Protein AF-A0A2X2T0Y2-F1 (afdb_monomer_lite)

Radius of gyration: 31.76 Å; chains: 1; bounding box: 61×24×83 Å

Structure (mmCIF, N/CA/C/O backbone):
data_AF-A0A2X2T0Y2-F1
#
_entry.id   AF-A0A2X2T0Y2-F1
#
loop_
_atom_site.group_PDB
_atom_site.id
_atom_site.type_symbol
_atom_site.label_atom_id
_atom_site.label_alt_id
_atom_site.label_comp_id
_atom_site.label_asym_id
_atom_site.label_entity_id
_atom_site.label_seq_id
_atom_site.pdbx_PDB_ins_code
_atom_site.Cartn_x
_atom_site.Cartn_y
_atom_site.Cartn_z
_atom_site.occupancy
_atom_site.B_iso_or_equiv
_atom_site.auth_seq_id
_atom_site.auth_comp_id
_atom_site.auth_asym_id
_atom_site.auth_atom_id
_atom_site.pdbx_PDB_model_num
ATOM 1 N N . MET A 1 1 ? -33.192 10.608 11.323 1.00 84.88 1 MET A N 1
ATOM 2 C CA . MET A 1 1 ? -31.880 11.077 10.824 1.00 84.88 1 MET A CA 1
ATOM 3 C C . MET A 1 1 ? -30.824 10.676 11.846 1.00 84.88 1 MET A C 1
ATOM 5 O O . MET A 1 1 ? -31.083 10.895 13.024 1.00 84.88 1 MET A O 1
ATOM 9 N N . PRO A 1 2 ? -29.719 10.022 11.454 1.00 86.75 2 PRO A N 1
ATOM 10 C CA . PRO A 1 2 ? -28.660 9.632 12.385 1.00 86.75 2 PRO A CA 1
ATOM 11 C C . PRO A 1 2 ? -27.777 10.832 12.759 1.00 86.75 2 PRO A C 1
ATOM 13 O O . PRO A 1 2 ? -27.471 11.659 11.903 1.00 86.75 2 PRO A O 1
ATOM 16 N N . TYR A 1 3 ? -27.350 10.901 14.021 1.00 85.88 3 TYR A N 1
ATOM 17 C CA . TYR A 1 3 ? -26.416 11.911 14.529 1.00 85.88 3 TYR A CA 1
ATOM 18 C C . TYR A 1 3 ? -25.106 11.250 14.968 1.00 85.88 3 TYR A C 1
ATOM 20 O O . TYR A 1 3 ? -25.121 10.138 15.497 1.00 85.88 3 TYR A O 1
ATOM 28 N N . THR A 1 4 ? -23.986 11.951 14.780 1.00 85.56 4 THR A N 1
ATOM 29 C CA . THR A 1 4 ? -22.645 11.488 15.170 1.00 85.56 4 THR A CA 1
ATOM 30 C C . THR A 1 4 ? -22.076 12.412 16.240 1.00 85.56 4 THR A C 1
ATOM 32 O O . THR A 1 4 ? -22.065 13.627 16.060 1.00 85.56 4 THR A O 1
ATOM 35 N N . ILE A 1 5 ? -21.584 11.836 17.338 1.00 84.31 5 ILE A N 1
ATOM 36 C CA . ILE A 1 5 ? -20.929 12.556 18.437 1.00 84.31 5 ILE A CA 1
ATOM 37 C C . ILE A 1 5 ? -19.503 12.021 18.558 1.00 84.31 5 ILE A C 1
ATOM 39 O O . ILE A 1 5 ? -19.303 10.809 18.649 1.00 84.31 5 ILE A O 1
ATOM 43 N N . THR A 1 6 ? -18.518 12.917 18.566 1.00 85.25 6 THR A N 1
ATOM 44 C CA . THR A 1 6 ? -17.108 12.565 18.773 1.00 85.25 6 THR A CA 1
ATOM 45 C C . THR A 1 6 ? -16.764 12.721 20.248 1.00 85.25 6 THR A C 1
ATOM 47 O O . THR A 1 6 ? -16.944 13.796 20.814 1.00 85.25 6 THR A O 1
ATOM 50 N N . ILE A 1 7 ? -16.275 11.648 20.864 1.00 84.81 7 ILE A N 1
ATOM 51 C CA . ILE A 1 7 ? -15.852 11.612 22.267 1.00 84.81 7 ILE A CA 1
ATOM 52 C C . ILE A 1 7 ? -14.332 11.435 22.274 1.00 84.81 7 ILE A C 1
ATOM 54 O O . ILE A 1 7 ? -13.841 10.462 21.701 1.00 84.81 7 ILE A O 1
ATOM 58 N N . THR A 1 8 ? -13.600 12.363 22.890 1.00 80.75 8 THR A N 1
ATOM 59 C CA . THR A 1 8 ? -12.150 12.240 23.103 1.00 80.75 8 THR A CA 1
ATOM 60 C C . THR A 1 8 ? -11.867 11.326 24.295 1.00 80.75 8 THR A C 1
ATOM 62 O O . THR A 1 8 ? -12.671 11.247 25.224 1.00 80.75 8 THR A O 1
ATOM 65 N N . ASP A 1 9 ? -10.756 10.594 24.279 1.00 74.00 9 ASP A N 1
ATOM 66 C CA . ASP A 1 9 ? -10.374 9.649 25.337 1.00 74.00 9 ASP A CA 1
ATOM 67 C C . ASP A 1 9 ? -9.535 10.282 26.462 1.00 74.00 9 ASP A C 1
ATOM 69 O O . ASP A 1 9 ? -9.205 9.609 27.437 1.00 74.00 9 ASP A O 1
ATOM 73 N N . ASP A 1 10 ? -9.284 11.590 26.387 1.00 78.06 10 ASP A N 1
ATOM 74 C CA . ASP A 1 10 ? -8.422 12.350 27.303 1.00 78.06 10 ASP A CA 1
ATOM 75 C C . ASP A 1 10 ? -8.972 12.505 28.736 1.00 78.06 10 ASP A C 1
ATOM 77 O O . ASP A 1 10 ? -8.307 13.072 29.603 1.00 78.06 10 ASP A O 1
ATOM 81 N N . SER A 1 11 ? -10.200 12.046 29.010 1.00 85.62 11 SER A N 1
ATOM 82 C CA . SER A 1 11 ? -10.874 12.269 30.294 1.00 85.62 11 SER A CA 1
ATOM 83 C C . SER A 1 11 ? -11.559 11.012 30.847 1.00 85.62 11 SER A C 1
ATOM 85 O O . SER A 1 11 ? -12.281 10.322 30.121 1.00 85.62 11 SER A O 1
ATOM 87 N N . PRO A 1 12 ? -11.479 10.754 32.170 1.00 85.44 12 PRO 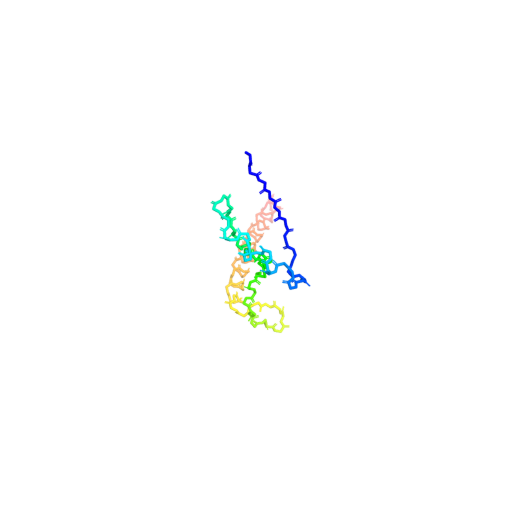A N 1
ATOM 88 C CA . PRO A 1 12 ? -12.281 9.726 32.843 1.00 85.44 12 PRO A CA 1
ATOM 89 C C . PRO A 1 12 ? -13.796 9.878 32.618 1.00 85.44 12 PRO A C 1
ATOM 91 O O . PRO A 1 12 ? -14.537 8.894 32.642 1.00 85.44 12 PRO A O 1
ATOM 94 N N . GLN A 1 13 ? -14.257 11.108 32.371 1.00 88.62 13 GLN A N 1
ATOM 95 C CA . GLN A 1 13 ? -15.660 11.432 32.094 1.00 88.62 13 GLN A CA 1
ATOM 96 C C . GLN A 1 13 ? -16.124 10.873 30.740 1.00 88.62 13 GLN A C 1
ATOM 98 O O . GLN A 1 13 ? -17.286 10.504 30.580 1.00 88.62 13 GLN A O 1
ATOM 103 N N . ALA A 1 14 ? -15.217 10.746 29.768 1.00 87.88 14 ALA A N 1
ATOM 104 C CA . ALA A 1 14 ? -15.526 10.141 28.477 1.00 87.88 14 ALA A CA 1
ATOM 105 C C . ALA A 1 14 ? -15.883 8.657 28.630 1.00 87.88 14 ALA A C 1
ATOM 107 O O . ALA A 1 14 ? -16.854 8.169 28.051 1.00 87.88 14 ALA A O 1
ATOM 108 N N . LEU A 1 15 ? -15.141 7.936 29.476 1.00 85.75 15 LEU A N 1
ATOM 109 C CA . LEU A 1 15 ? -15.391 6.522 29.749 1.00 85.75 15 LEU A CA 1
ATOM 110 C C . LEU A 1 15 ? -16.722 6.295 30.478 1.00 85.75 15 LEU A C 1
ATOM 112 O O . LEU A 1 15 ? -17.425 5.330 30.167 1.00 85.75 15 LEU A O 1
ATOM 116 N N . SER A 1 16 ? -17.086 7.156 31.434 1.00 89.50 16 SER A N 1
ATOM 117 C CA . SER A 1 16 ? -18.382 7.062 32.120 1.00 89.50 16 SER A CA 1
ATOM 118 C C . SER A 1 16 ? -19.543 7.381 31.178 1.00 89.50 16 SER A C 1
ATOM 120 O O . SER A 1 16 ? -20.536 6.650 31.176 1.00 89.50 16 SER A O 1
ATOM 122 N N . PHE A 1 17 ? -19.391 8.381 30.306 1.00 90.75 17 PHE A N 1
ATOM 123 C CA . PHE A 1 17 ? -20.385 8.704 29.285 1.00 90.75 17 PHE A CA 1
ATOM 124 C C . PHE A 1 17 ? -20.581 7.560 28.282 1.00 90.75 17 PHE A C 1
ATOM 126 O O . PHE A 1 17 ? -21.714 7.214 27.975 1.00 90.75 17 PHE A O 1
ATOM 133 N N . ILE A 1 18 ? -19.509 6.898 27.830 1.00 88.94 18 ILE A N 1
ATOM 134 C CA . ILE A 1 18 ? -19.603 5.716 26.954 1.00 88.94 18 ILE A CA 1
ATOM 135 C C . ILE A 1 18 ? -20.392 4.584 27.627 1.00 88.94 18 ILE A C 1
ATOM 137 O O . ILE A 1 18 ? -21.190 3.915 26.967 1.00 88.94 18 ILE A O 1
ATOM 141 N N . LYS A 1 19 ? -20.181 4.351 28.931 1.00 90.25 19 LYS A N 1
ATOM 142 C CA . LYS A 1 19 ? -20.929 3.336 29.693 1.00 90.25 19 LYS A CA 1
ATOM 143 C C . LYS A 1 19 ? -22.414 3.680 29.765 1.00 90.25 19 LYS A C 1
ATOM 145 O O . LYS A 1 19 ? -23.231 2.816 29.473 1.00 90.25 19 LYS A O 1
ATOM 150 N N . PHE A 1 20 ? -22.745 4.927 30.088 1.00 91.88 20 PHE A N 1
ATOM 151 C CA . PHE A 1 20 ? -24.123 5.417 30.102 1.00 91.88 20 PHE A CA 1
ATOM 152 C C . PHE A 1 20 ? -24.771 5.350 28.713 1.00 91.88 20 PHE A C 1
ATOM 154 O O . PHE A 1 20 ? -25.878 4.854 28.552 1.00 91.88 20 PHE A O 1
ATOM 161 N N . ALA A 1 21 ? -24.056 5.758 27.668 1.00 91.31 21 ALA A N 1
ATOM 162 C CA . ALA A 1 21 ? -24.568 5.701 26.309 1.00 91.31 21 ALA A CA 1
ATOM 163 C C . ALA A 1 21 ? -24.897 4.267 25.872 1.00 91.31 21 ALA A C 1
ATOM 165 O O . ALA A 1 21 ? -25.785 4.104 25.052 1.00 91.31 21 ALA A O 1
ATOM 166 N N . ARG A 1 22 ? -24.242 3.226 26.411 1.00 89.19 22 ARG A N 1
ATOM 167 C CA . ARG A 1 22 ? -24.577 1.816 26.126 1.00 89.19 22 ARG A CA 1
ATOM 168 C C . ARG A 1 22 ? -25.829 1.308 26.837 1.00 89.19 22 ARG A C 1
ATOM 170 O O . ARG A 1 22 ? -26.337 0.269 26.434 1.00 89.19 22 ARG A O 1
ATOM 177 N N . THR A 1 23 ? -26.2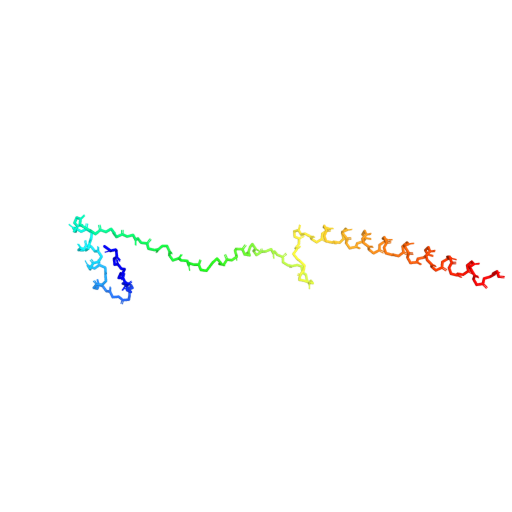85 1.967 27.902 1.00 94.56 23 THR A N 1
ATOM 178 C CA . THR A 1 23 ? -27.501 1.546 28.618 1.00 94.56 23 THR A CA 1
ATOM 179 C C . THR A 1 23 ? -28.777 2.047 27.951 1.00 94.56 23 THR A C 1
ATOM 181 O O . THR A 1 23 ? -29.858 1.591 28.302 1.00 94.56 23 THR A O 1
ATOM 184 N N . LEU A 1 24 ? -28.661 2.995 27.021 1.00 92.75 24 LEU A N 1
ATOM 185 C CA . LEU A 1 24 ? -29.777 3.517 26.240 1.00 92.75 24 LEU A CA 1
ATOM 186 C C . LEU A 1 24 ? -30.086 2.545 25.088 1.00 92.75 24 LEU A C 1
ATOM 188 O O . LEU A 1 24 ? -29.181 2.031 24.439 1.00 92.75 24 LEU A O 1
ATOM 192 N N . ASP A 1 25 ? -31.362 2.283 24.836 1.00 91.94 25 ASP A N 1
ATOM 193 C CA . ASP A 1 25 ? -31.851 1.333 23.824 1.00 91.94 25 ASP A CA 1
ATOM 194 C C . ASP A 1 25 ? -31.883 1.918 22.402 1.00 91.94 25 ASP A C 1
ATOM 196 O O . ASP A 1 25 ? -31.840 1.190 21.412 1.00 91.94 25 ASP A O 1
ATOM 200 N N . PHE A 1 26 ? -31.910 3.245 22.292 1.00 88.75 26 PHE A N 1
ATOM 201 C CA . PHE A 1 26 ? -31.901 3.975 21.023 1.00 88.75 26 PHE A CA 1
ATOM 202 C C . PHE A 1 26 ? -30.494 4.322 20.509 1.00 88.75 26 PHE A C 1
ATOM 204 O O . PHE A 1 26 ? -30.356 4.974 19.470 1.00 88.75 26 PHE A O 1
ATOM 211 N N . THR A 1 27 ? -29.434 3.931 21.217 1.00 87.88 27 THR A N 1
ATOM 212 C CA . THR A 1 27 ? -28.047 4.266 20.868 1.00 87.88 27 THR A CA 1
ATOM 213 C C . THR A 1 27 ? -27.278 3.042 20.376 1.00 87.88 27 THR A C 1
ATOM 215 O O . THR A 1 27 ? -27.479 1.905 20.799 1.00 87.88 27 THR A O 1
ATOM 218 N N . LYS A 1 28 ? -26.324 3.274 19.471 1.00 86.19 28 LYS A N 1
ATOM 219 C CA . LYS A 1 28 ? -25.401 2.246 18.984 1.00 86.19 28 LYS A CA 1
ATOM 220 C C . LYS A 1 28 ? -23.970 2.726 19.174 1.00 86.19 28 LYS A C 1
ATOM 222 O O . LYS A 1 28 ? -23.470 3.530 18.394 1.00 86.19 28 LYS A O 1
ATOM 227 N N . VAL A 1 29 ? -23.311 2.232 20.221 1.00 84.12 29 VAL A N 1
ATOM 228 C CA . VAL A 1 29 ? -21.934 2.619 20.556 1.00 84.12 29 VAL A CA 1
ATOM 229 C C . VAL A 1 29 ? -20.947 1.672 19.876 1.00 84.12 29 VAL A C 1
ATOM 231 O O . VAL A 1 29 ? -20.731 0.549 20.328 1.00 84.12 29 VAL A O 1
ATOM 234 N N . THR A 1 30 ? -20.316 2.131 18.800 1.00 82.81 30 THR A N 1
ATOM 235 C CA . THR A 1 30 ? -19.231 1.412 18.119 1.00 82.81 30 THR A CA 1
ATOM 236 C C . THR A 1 30 ? -17.891 2.060 18.436 1.00 82.81 30 THR A C 1
ATOM 238 O O . THR A 1 30 ? -17.738 3.270 18.288 1.00 82.81 30 THR A O 1
ATOM 241 N N . LYS A 1 31 ? -16.895 1.266 18.849 1.00 78.75 31 LYS A N 1
ATOM 242 C CA . LYS A 1 31 ? -15.521 1.763 18.974 1.00 78.75 31 LYS A CA 1
ATOM 243 C C . LYS A 1 31 ? -14.953 1.920 17.566 1.00 78.75 31 LYS A C 1
ATOM 245 O O . LYS A 1 31 ? -14.802 0.922 16.860 1.00 78.75 31 LYS A O 1
ATOM 250 N N . ASN A 1 32 ? -14.641 3.148 17.165 1.00 71.75 32 ASN A N 1
ATOM 251 C CA . ASN A 1 32 ? -13.865 3.356 15.951 1.00 71.75 32 ASN A CA 1
ATOM 252 C C . ASN A 1 32 ? -12.506 2.699 16.173 1.00 71.75 32 ASN A C 1
ATOM 254 O O . ASN A 1 32 ? -11.821 2.970 17.158 1.00 71.75 32 ASN A O 1
ATOM 258 N N . LYS A 1 33 ? -12.157 1.755 15.299 1.00 62.94 33 LYS A N 1
ATOM 259 C CA . LYS A 1 33 ? -10.800 1.230 15.255 1.00 62.94 33 LYS A CA 1
ATOM 260 C C . LYS A 1 33 ? -9.955 2.434 14.893 1.00 62.94 33 LYS A C 1
ATOM 262 O O . LYS A 1 33 ? -10.196 3.007 13.830 1.00 62.94 33 LYS A O 1
ATOM 267 N N . ASP A 1 34 ? -9.028 2.824 15.764 1.00 55.88 34 ASP A N 1
ATOM 268 C CA . ASP A 1 34 ? -7.990 3.758 15.374 1.00 55.88 34 ASP A CA 1
ATOM 269 C C . ASP A 1 34 ? -7.474 3.223 14.051 1.00 55.88 34 ASP A C 1
ATOM 271 O O . ASP A 1 34 ? -6.908 2.123 13.975 1.00 55.88 34 ASP A O 1
ATOM 275 N N . THR A 1 35 ? -7.714 3.964 12.976 1.00 46.91 35 THR A N 1
ATOM 276 C CA . THR A 1 35 ? -6.807 3.908 11.857 1.00 46.91 35 THR A CA 1
ATOM 277 C C . THR A 1 35 ? -5.509 4.427 12.447 1.00 46.91 35 THR A C 1
ATOM 279 O O . THR A 1 35 ? -5.141 5.583 12.258 1.00 46.91 35 THR A O 1
ATOM 282 N N . LYS A 1 36 ? -4.782 3.538 13.150 1.00 50.41 36 LYS A N 1
ATOM 283 C CA . LYS A 1 36 ? -3.357 3.406 12.944 1.00 50.41 36 LYS A CA 1
ATOM 284 C C . LYS A 1 36 ? -3.263 3.576 11.446 1.00 50.41 36 LYS A C 1
ATOM 286 O O . LYS A 1 36 ? -3.743 2.712 10.701 1.00 50.41 36 LYS A O 1
ATOM 291 N N . LYS A 1 37 ? -2.784 4.751 11.013 1.00 45.09 37 LYS A N 1
ATOM 292 C CA . LYS A 1 37 ? -2.199 4.908 9.687 1.00 45.09 37 LYS A CA 1
ATOM 293 C C . LYS A 1 37 ? -1.557 3.562 9.442 1.00 45.09 37 LYS A C 1
ATOM 295 O O . LYS A 1 37 ? -0.849 3.108 10.345 1.00 45.09 37 LYS A O 1
ATOM 300 N N . LYS A 1 38 ? -1.917 2.865 8.362 1.00 43.09 38 LYS A N 1
ATOM 301 C CA . LYS A 1 38 ? -1.143 1.703 7.948 1.00 43.09 38 LYS A CA 1
ATOM 302 C C . LYS A 1 38 ? 0.292 2.226 7.914 1.00 43.09 38 LYS A C 1
ATOM 304 O O . LYS A 1 38 ? 0.693 2.845 6.937 1.00 43.09 38 LYS A O 1
ATOM 309 N N . SER A 1 39 ? 1.036 2.056 9.006 1.00 44.31 39 SER A N 1
ATOM 310 C CA . SER A 1 39 ? 2.438 1.777 8.950 1.00 44.31 39 SER A CA 1
ATOM 311 C C . SER A 1 39 ? 2.375 0.570 8.059 1.00 44.31 39 SER A C 1
ATOM 313 O O . SER A 1 39 ? 1.901 -0.495 8.468 1.00 44.31 39 SER A O 1
ATOM 315 N N . VAL A 1 40 ? 2.649 0.808 6.777 1.00 47.69 40 VAL A N 1
ATOM 316 C CA . VAL A 1 40 ? 3.246 -0.201 5.934 1.00 47.69 40 VAL A CA 1
ATOM 317 C C . VAL A 1 40 ? 4.166 -0.912 6.905 1.00 47.69 40 VAL A C 1
ATOM 319 O O . VAL A 1 40 ? 5.061 -0.284 7.469 1.00 47.69 40 VAL A O 1
ATOM 322 N N . THR A 1 41 ? 3.806 -2.131 7.288 1.00 45.47 41 THR A N 1
ATOM 323 C CA .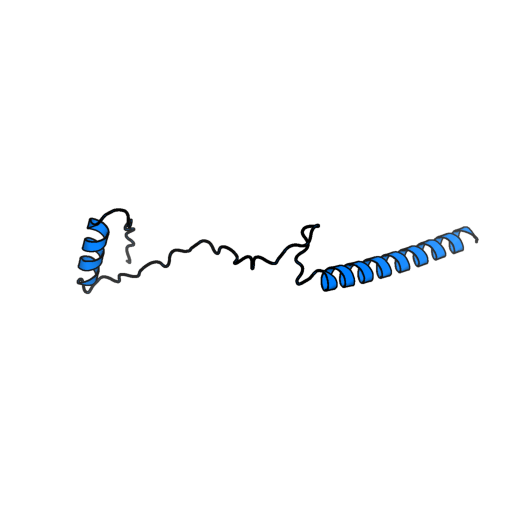 THR A 1 41 ? 4.749 -3.036 7.908 1.00 45.47 41 THR A CA 1
ATOM 324 C C . THR A 1 41 ? 5.785 -3.196 6.818 1.00 45.47 41 THR A C 1
ATOM 326 O O . THR A 1 41 ? 5.674 -4.067 5.963 1.00 45.47 41 THR A O 1
ATOM 329 N N . SER A 1 42 ? 6.711 -2.243 6.766 1.00 48.50 42 SER A N 1
ATOM 330 C CA . SER A 1 42 ? 8.059 -2.468 6.341 1.00 48.50 42 SER A CA 1
ATOM 331 C C . SER A 1 42 ? 8.476 -3.615 7.240 1.00 48.50 42 SER A C 1
ATOM 333 O O . SER A 1 42 ? 8.827 -3.411 8.402 1.00 48.50 42 SER A O 1
ATOM 335 N N . GLU A 1 43 ? 8.294 -4.846 6.744 1.00 49.31 43 GLU A N 1
ATOM 336 C CA . GLU A 1 43 ? 9.248 -5.898 7.054 1.00 49.31 43 GLU A CA 1
ATOM 337 C C . GLU A 1 43 ? 10.590 -5.175 7.021 1.00 49.31 43 GLU A C 1
ATOM 339 O O . GLU A 1 43 ? 10.931 -4.584 5.993 1.00 49.31 43 GLU A O 1
ATOM 344 N N . VAL A 1 44 ? 11.242 -5.056 8.179 1.00 50.44 44 VAL A N 1
ATOM 345 C CA . VAL A 1 44 ? 12.602 -4.535 8.262 1.00 50.44 44 VAL A CA 1
ATOM 346 C C . VAL A 1 44 ? 13.425 -5.594 7.544 1.00 50.44 44 VAL A C 1
ATOM 348 O O . VAL A 1 44 ? 13.879 -6.564 8.140 1.00 50.44 44 VAL A O 1
ATOM 351 N N . LEU A 1 45 ? 13.427 -5.507 6.216 1.00 54.28 45 LEU A N 1
ATOM 352 C CA . LEU A 1 45 ? 14.266 -6.304 5.357 1.00 54.28 45 LEU A CA 1
ATOM 353 C C . LEU A 1 45 ? 15.655 -5.786 5.653 1.00 54.28 45 LEU A C 1
ATOM 355 O O . LEU A 1 45 ? 15.898 -4.592 5.517 1.00 54.28 45 LEU A O 1
ATOM 359 N N . GLU A 1 46 ? 16.522 -6.668 6.128 1.00 53.47 46 GLU A N 1
ATOM 360 C CA . GLU A 1 46 ? 17.930 -6.347 6.277 1.00 53.47 46 GLU A CA 1
ATOM 361 C C . GLU A 1 46 ? 18.423 -5.815 4.922 1.00 53.47 46 GLU A C 1
ATOM 363 O O . GLU A 1 46 ? 18.288 -6.468 3.880 1.00 53.47 46 GLU A O 1
ATOM 368 N N . GLU A 1 47 ? 18.847 -4.558 4.926 1.00 55.88 47 GLU A N 1
ATOM 369 C CA . GLU A 1 47 ? 19.376 -3.857 3.764 1.00 55.88 47 GLU A CA 1
ATOM 370 C C . GLU A 1 47 ? 20.871 -4.190 3.675 1.00 55.88 47 GLU A C 1
ATOM 372 O O . GLU A 1 47 ? 21.564 -4.210 4.695 1.00 55.88 47 GLU A O 1
ATOM 377 N N . ASP A 1 48 ? 21.375 -4.502 2.477 1.00 59.72 48 ASP A N 1
ATOM 378 C CA . ASP A 1 48 ? 22.818 -4.663 2.273 1.00 59.72 48 ASP A CA 1
ATOM 379 C C . ASP A 1 48 ? 23.550 -3.304 2.343 1.00 59.72 48 ASP A C 1
ATOM 381 O O . ASP A 1 48 ? 22.929 -2.245 2.418 1.00 59.72 48 ASP A O 1
ATOM 385 N N . GLU A 1 49 ? 24.887 -3.308 2.315 1.00 63.19 49 GLU A N 1
ATOM 386 C CA . GLU A 1 49 ? 25.741 -2.105 2.432 1.00 63.19 49 GLU A CA 1
ATOM 387 C C . GLU A 1 49 ? 25.468 -1.023 1.354 1.00 63.19 49 GLU A C 1
ATOM 389 O O . GLU A 1 49 ? 25.930 0.110 1.472 1.00 63.19 49 GLU A O 1
ATOM 394 N N . TYR A 1 50 ? 24.676 -1.344 0.324 1.00 62.09 50 TYR A N 1
ATOM 395 C CA . TYR A 1 50 ? 24.246 -0.436 -0.743 1.00 62.09 50 TYR A CA 1
ATOM 396 C C . TYR A 1 50 ? 22.744 -0.097 -0.694 1.00 62.09 50 TYR A C 1
ATOM 398 O O . TYR A 1 50 ? 22.222 0.503 -1.638 1.00 62.09 50 TYR A O 1
ATOM 406 N N . GLY A 1 51 ? 22.042 -0.449 0.388 1.00 61.03 51 GLY A N 1
ATOM 407 C CA . GLY A 1 51 ? 20.624 -0.141 0.585 1.00 61.03 51 GLY A CA 1
ATOM 408 C C . GLY A 1 51 ? 19.675 -0.995 -0.262 1.00 61.03 51 GLY A C 1
ATOM 409 O O . GLY A 1 51 ? 18.529 -0.601 -0.486 1.00 61.03 51 GLY A O 1
ATOM 410 N N . ILE A 1 52 ? 20.127 -2.143 -0.783 1.00 62.62 52 ILE A N 1
ATOM 411 C CA . ILE A 1 52 ? 19.278 -3.060 -1.550 1.00 62.62 52 ILE A CA 1
ATOM 412 C C . ILE A 1 52 ? 18.642 -4.054 -0.572 1.00 62.62 52 ILE A C 1
ATOM 414 O O . ILE A 1 52 ? 19.362 -4.706 0.189 1.00 62.62 52 ILE A O 1
ATOM 418 N N . PRO A 1 53 ? 17.309 -4.245 -0.603 1.00 67.69 53 PRO A N 1
ATOM 419 C CA . PRO A 1 53 ? 16.673 -5.291 0.186 1.00 67.69 53 PRO A CA 1
ATOM 420 C C . PRO A 1 53 ? 17.256 -6.667 -0.173 1.00 67.69 53 PRO A C 1
ATOM 422 O O . PRO A 1 53 ? 17.084 -7.136 -1.305 1.00 67.69 53 PRO A O 1
ATOM 425 N N . ILE A 1 54 ? 17.911 -7.337 0.787 1.00 60.50 54 ILE A N 1
ATOM 426 C CA . ILE A 1 54 ? 18.624 -8.614 0.568 1.00 60.50 54 ILE A CA 1
ATOM 427 C C . ILE A 1 54 ? 17.713 -9.660 -0.091 1.00 60.50 54 ILE A C 1
ATOM 429 O O . ILE A 1 54 ? 18.130 -10.376 -1.000 1.00 60.50 54 ILE A O 1
ATOM 433 N N . LYS A 1 55 ? 16.435 -9.686 0.304 1.00 65.62 55 LYS A N 1
ATOM 434 C CA . LYS A 1 55 ? 15.418 -10.640 -0.167 1.00 65.62 55 LYS A CA 1
ATOM 435 C C . LYS A 1 55 ? 15.211 -10.648 -1.687 1.00 65.62 55 LYS A C 1
ATOM 437 O O . LYS A 1 55 ? 14.824 -11.681 -2.218 1.00 65.62 55 LYS A O 1
ATOM 442 N N . TYR A 1 56 ? 15.472 -9.537 -2.385 1.00 70.81 56 TYR A N 1
ATOM 443 C CA . TYR A 1 56 ? 15.204 -9.407 -3.828 1.00 70.81 56 TYR A CA 1
ATOM 444 C C . TYR A 1 56 ? 16.436 -9.016 -4.652 1.00 70.81 56 TYR A C 1
ATOM 446 O O . TYR A 1 56 ? 16.322 -8.763 -5.852 1.00 70.81 56 TYR A O 1
ATOM 454 N N . ARG A 1 57 ? 17.623 -8.965 -4.039 1.00 74.00 57 ARG A N 1
ATOM 455 C CA . ARG A 1 57 ? 18.861 -8.516 -4.692 1.00 74.00 57 ARG A CA 1
ATOM 456 C C . ARG A 1 57 ? 19.176 -9.306 -5.963 1.00 74.00 57 ARG A C 1
ATOM 458 O O . ARG A 1 57 ? 19.450 -8.712 -7.007 1.00 74.00 57 ARG A O 1
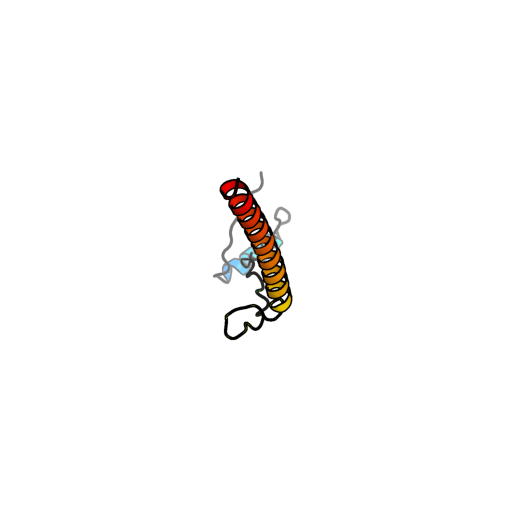ATOM 465 N N . ASP A 1 58 ? 19.093 -10.631 -5.893 1.00 79.25 58 ASP A N 1
ATOM 466 C CA . ASP A 1 58 ? 19.405 -11.506 -7.026 1.00 79.25 58 ASP A CA 1
ATOM 467 C C . ASP A 1 58 ? 18.363 -11.398 -8.145 1.00 79.25 58 ASP A C 1
ATOM 469 O O . ASP A 1 58 ? 18.720 -11.366 -9.326 1.00 79.25 58 ASP A O 1
ATOM 473 N N . GLU A 1 59 ? 17.085 -11.252 -7.79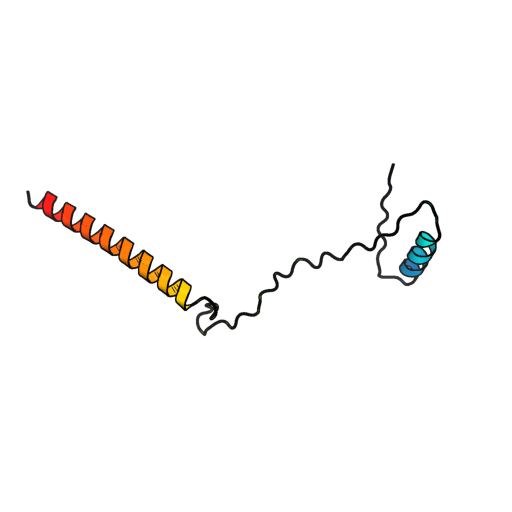1 1.00 83.12 59 GLU A N 1
ATOM 474 C CA . GLU A 1 59 ? 15.999 -11.042 -8.753 1.00 83.12 59 GLU A CA 1
ATOM 475 C C . GLU A 1 59 ? 16.157 -9.701 -9.486 1.00 83.12 59 GLU A C 1
ATOM 477 O O . GLU A 1 59 ? 16.105 -9.651 -10.719 1.00 83.12 59 GLU A O 1
ATOM 482 N N . ILE A 1 60 ? 16.447 -8.622 -8.751 1.00 83.62 60 ILE A N 1
ATOM 483 C CA . ILE A 1 60 ? 16.705 -7.288 -9.311 1.00 83.62 60 ILE A CA 1
ATOM 484 C C . ILE A 1 60 ? 17.943 -7.318 -10.222 1.00 83.62 60 ILE A C 1
ATOM 486 O O . ILE A 1 60 ? 17.915 -6.790 -11.341 1.00 83.62 60 ILE A O 1
ATOM 490 N N . MET A 1 61 ? 19.023 -7.985 -9.799 1.00 86.56 61 MET A N 1
ATOM 491 C CA . MET A 1 61 ? 20.246 -8.108 -10.596 1.00 86.56 61 MET A CA 1
ATOM 492 C C . MET A 1 61 ? 20.015 -8.915 -11.882 1.00 86.56 61 MET A C 1
ATOM 494 O O . MET A 1 61 ? 20.528 -8.550 -12.946 1.00 86.56 61 MET A O 1
ATOM 498 N N . ALA A 1 62 ? 19.232 -9.993 -11.813 1.00 89.19 62 ALA A N 1
ATOM 499 C CA . ALA A 1 62 ? 18.880 -10.810 -12.969 1.00 89.19 62 ALA A CA 1
ATOM 500 C C . ALA A 1 62 ? 18.061 -10.016 -13.999 1.00 89.19 62 ALA A C 1
ATOM 502 O O . ALA A 1 62 ? 18.356 -10.069 -15.199 1.00 89.19 62 ALA A O 1
ATOM 503 N N . ILE A 1 63 ? 17.079 -9.232 -13.539 1.00 91.19 63 ILE A N 1
ATOM 504 C CA . ILE A 1 63 ? 16.268 -8.363 -14.401 1.00 91.19 63 ILE A CA 1
ATOM 505 C C . ILE A 1 63 ? 17.153 -7.316 -15.088 1.00 91.19 63 ILE A C 1
ATOM 507 O O . ILE A 1 63 ? 17.110 -7.194 -16.315 1.00 91.19 63 ILE A O 1
ATOM 511 N N . SER A 1 64 ? 18.013 -6.623 -14.336 1.00 89.44 64 SER A N 1
ATOM 512 C CA . SER A 1 64 ? 18.922 -5.601 -14.877 1.00 89.44 64 SER A CA 1
ATOM 513 C C . SER A 1 64 ? 19.857 -6.165 -15.955 1.00 89.44 64 SER A C 1
ATOM 515 O O . SER A 1 64 ? 19.939 -5.631 -17.066 1.00 89.44 64 SER A O 1
ATOM 517 N N . LYS A 1 65 ? 20.483 -7.324 -15.700 1.00 93.44 65 LYS A N 1
ATOM 518 C CA . LYS A 1 65 ? 21.335 -8.014 -16.686 1.00 93.44 65 LYS A CA 1
ATOM 519 C C . LYS A 1 65 ? 20.572 -8.369 -17.963 1.00 93.44 65 LYS A C 1
ATOM 521 O O . LYS A 1 65 ? 21.103 -8.203 -19.063 1.00 93.44 65 LYS A O 1
ATOM 526 N N . LYS A 1 66 ? 19.332 -8.854 -17.838 1.00 94.25 66 LYS A N 1
ATOM 527 C CA . LYS A 1 66 ? 18.500 -9.235 -18.988 1.00 94.25 66 LYS A CA 1
ATOM 528 C C . LYS A 1 66 ? 18.132 -8.022 -19.843 1.00 94.25 66 LYS A C 1
ATOM 530 O O . LYS A 1 66 ? 18.250 -8.096 -21.067 1.00 94.25 66 LYS A O 1
ATOM 535 N N . VAL A 1 67 ? 17.731 -6.920 -19.210 1.00 94.19 67 VAL A N 1
ATOM 536 C CA . VAL A 1 67 ? 17.377 -5.673 -19.903 1.00 94.19 67 VAL A CA 1
ATOM 537 C C . VAL A 1 67 ? 18.599 -5.082 -20.603 1.00 94.19 67 VAL A C 1
ATOM 539 O O . VAL A 1 67 ? 18.550 -4.870 -21.814 1.00 94.19 67 VAL A O 1
ATOM 542 N N . ASN A 1 68 ? 19.723 -4.924 -19.899 1.00 94.19 68 ASN A N 1
ATOM 543 C CA . ASN A 1 68 ? 20.945 -4.350 -20.473 1.00 94.19 68 ASN A CA 1
ATOM 544 C C . ASN A 1 68 ? 21.457 -5.162 -21.669 1.00 94.19 68 ASN A C 1
ATOM 546 O O . ASN A 1 68 ? 21.795 -4.597 -22.708 1.00 94.19 68 ASN A O 1
ATOM 550 N N . LYS A 1 69 ? 21.431 -6.498 -21.575 1.00 95.00 69 LYS A N 1
ATOM 551 C CA . LYS A 1 69 ? 21.813 -7.379 -22.687 1.00 95.00 69 LYS A CA 1
ATOM 552 C C . LYS A 1 69 ? 20.893 -7.228 -23.900 1.00 95.00 69 LYS A C 1
ATOM 554 O O . LYS A 1 69 ? 21.363 -7.293 -25.033 1.00 95.00 69 LYS A O 1
ATOM 559 N N . ALA A 1 70 ? 19.588 -7.063 -23.686 1.00 94.81 70 ALA A N 1
ATOM 560 C CA . ALA A 1 70 ? 18.634 -6.874 -24.776 1.00 94.81 70 ALA A CA 1
ATOM 561 C C . ALA A 1 70 ? 18.815 -5.514 -25.468 1.00 94.81 70 ALA A C 1
ATOM 563 O O . ALA A 1 70 ? 18.750 -5.445 -26.695 1.00 94.81 70 ALA A O 1
ATOM 564 N N . VAL A 1 71 ? 19.073 -4.456 -24.695 1.00 94.38 71 VAL A N 1
ATOM 565 C CA . VAL A 1 71 ? 19.336 -3.109 -25.218 1.00 94.38 71 VAL A CA 1
ATOM 566 C C . VAL A 1 71 ? 20.631 -3.084 -26.028 1.00 94.38 71 VAL A C 1
ATOM 568 O O . VAL A 1 71 ? 20.598 -2.650 -27.177 1.00 94.38 71 VAL A O 1
ATOM 571 N N . ALA A 1 72 ? 21.728 -3.626 -25.489 1.00 94.12 72 ALA A N 1
ATOM 572 C CA . ALA A 1 72 ? 23.015 -3.689 -26.187 1.00 94.12 72 ALA A CA 1
ATOM 573 C C . ALA A 1 72 ? 22.892 -4.397 -27.546 1.00 94.12 72 ALA A C 1
ATOM 575 O O . ALA A 1 72 ? 23.245 -3.831 -28.572 1.00 94.12 72 ALA A O 1
ATOM 576 N N . LYS A 1 73 ? 22.246 -5.571 -27.587 1.00 94.38 73 LYS A N 1
ATOM 577 C CA . LYS A 1 73 ? 22.017 -6.299 -28.847 1.00 94.38 73 LYS A CA 1
ATOM 578 C C . LYS A 1 73 ? 21.256 -5.488 -29.896 1.00 94.38 73 LYS A C 1
ATOM 580 O O . LYS A 1 73 ? 21.545 -5.602 -31.083 1.00 94.38 73 LYS A O 1
ATOM 585 N N . ARG A 1 74 ? 20.244 -4.719 -29.479 1.00 93.06 74 ARG A N 1
ATOM 586 C CA . ARG A 1 74 ? 19.474 -3.866 -30.400 1.00 93.06 74 ARG A CA 1
ATOM 587 C C . ARG A 1 74 ? 20.325 -2.716 -30.925 1.00 93.06 74 ARG A C 1
ATOM 589 O O . ARG A 1 74 ? 20.233 -2.402 -32.105 1.00 93.06 74 ARG A O 1
ATOM 596 N N . TRP A 1 75 ? 21.144 -2.127 -30.062 1.00 93.31 75 TRP A N 1
ATOM 597 C CA . TRP A 1 75 ? 22.055 -1.051 -30.424 1.00 93.31 75 TRP A CA 1
ATOM 598 C C . TRP A 1 75 ? 23.136 -1.517 -31.405 1.00 93.31 75 TRP A C 1
ATOM 600 O O . TRP A 1 75 ? 23.311 -0.894 -32.447 1.00 93.31 75 TRP A O 1
ATOM 610 N N . ASP A 1 76 ? 23.777 -2.655 -31.138 1.00 92.06 76 ASP A N 1
ATOM 611 C CA . ASP A 1 76 ? 24.813 -3.228 -32.008 1.00 92.06 76 ASP A CA 1
ATOM 612 C C . ASP A 1 76 ? 24.260 -3.590 -33.393 1.00 92.06 76 ASP A C 1
ATOM 614 O O . ASP A 1 76 ? 24.896 -3.336 -34.418 1.00 92.06 76 ASP A O 1
ATOM 618 N N . ALA A 1 77 ? 23.044 -4.142 -33.444 1.00 91.75 77 ALA A N 1
ATOM 619 C CA . ALA A 1 77 ? 22.373 -4.454 -34.702 1.00 91.75 77 ALA A CA 1
ATOM 620 C C . ALA A 1 77 ? 22.015 -3.187 -35.499 1.00 91.75 77 ALA A C 1
ATOM 622 O O . ALA A 1 77 ? 22.128 -3.178 -36.724 1.00 91.75 77 ALA A O 1
ATOM 623 N N . GLU A 1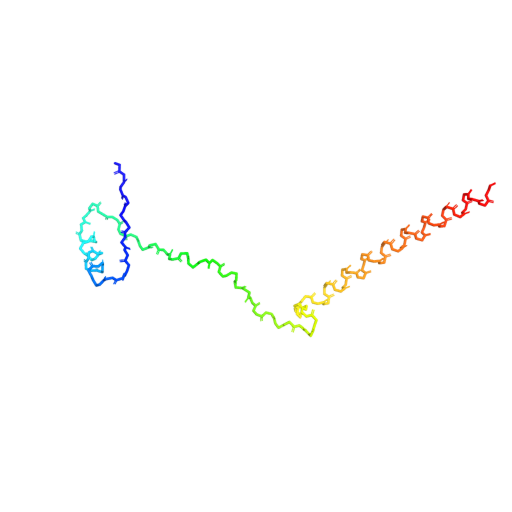 78 ? 21.588 -2.119 -34.823 1.00 91.81 78 GLU A N 1
ATOM 624 C CA . GLU A 1 78 ? 21.282 -0.836 -35.462 1.00 91.81 78 GLU A CA 1
ATOM 625 C C . GLU A 1 78 ? 22.550 -0.127 -35.957 1.00 91.81 78 GLU A C 1
ATOM 627 O O . GLU A 1 78 ? 22.564 0.396 -37.070 1.00 91.81 78 GLU A O 1
ATOM 632 N N . LEU A 1 79 ? 23.636 -0.160 -35.177 1.00 90.31 79 LEU A N 1
ATOM 633 C CA . LEU A 1 79 ? 24.947 0.340 -35.594 1.00 90.31 79 LEU A CA 1
ATOM 634 C C . LEU A 1 79 ? 25.458 -0.394 -36.833 1.00 90.31 79 LEU A C 1
ATOM 636 O O . LEU A 1 79 ? 25.870 0.249 -37.794 1.00 90.31 79 LEU A O 1
ATOM 640 N N . SER A 1 80 ? 25.373 -1.724 -36.839 1.00 89.12 80 SER A N 1
ATOM 641 C CA . SER A 1 80 ? 25.827 -2.542 -37.970 1.00 89.12 80 SER A CA 1
ATOM 642 C C . SER A 1 80 ? 25.065 -2.193 -39.255 1.00 89.12 80 SER A C 1
ATOM 644 O O . SER A 1 80 ? 25.679 -1.969 -40.293 1.00 89.12 80 SER A O 1
ATOM 646 N N . LYS A 1 81 ? 23.737 -2.021 -39.174 1.00 91.75 81 LYS A N 1
ATOM 647 C CA . LYS A 1 81 ? 22.909 -1.583 -40.313 1.00 91.75 81 LYS A CA 1
ATOM 648 C C . LYS A 1 81 ? 23.254 -0.184 -40.823 1.00 91.75 81 LYS A C 1
ATOM 650 O O . LYS A 1 81 ? 23.078 0.085 -42.007 1.00 91.75 81 LYS A O 1
ATOM 655 N N . ARG A 1 82 ? 23.667 0.734 -39.944 1.00 88.62 82 ARG A N 1
ATOM 656 C CA . ARG A 1 82 ? 24.100 2.082 -40.348 1.00 88.62 82 ARG A CA 1
ATOM 657 C C . ARG A 1 82 ? 25.426 2.028 -41.092 1.00 88.62 82 ARG A C 1
ATOM 659 O O . ARG A 1 82 ? 25.520 2.607 -42.164 1.00 88.62 82 ARG A O 1
ATOM 666 N N . ILE A 1 83 ? 26.384 1.265 -40.571 1.00 87.06 83 ILE A N 1
ATOM 667 C CA . ILE A 1 83 ? 27.693 1.070 -41.202 1.00 87.06 83 ILE A CA 1
ATOM 668 C C . ILE A 1 83 ? 27.536 0.421 -42.585 1.00 87.06 83 ILE A C 1
ATOM 670 O O . ILE A 1 83 ? 28.126 0.895 -43.548 1.00 87.06 83 ILE A O 1
ATOM 674 N N . GLU A 1 84 ? 26.694 -0.611 -42.717 1.00 82.94 84 GLU A N 1
ATOM 675 C CA . GLU A 1 84 ? 26.409 -1.241 -44.017 1.00 82.94 84 GLU A CA 1
ATOM 676 C C . GLU A 1 84 ? 25.771 -0.273 -45.024 1.00 82.94 84 GLU A C 1
ATOM 678 O O . GLU A 1 84 ? 26.072 -0.349 -46.210 1.00 82.94 84 GLU A O 1
ATOM 683 N N . LYS A 1 85 ? 24.908 0.647 -44.572 1.00 82.81 85 LYS A N 1
ATOM 684 C CA . LYS A 1 85 ? 24.299 1.669 -45.439 1.00 82.81 85 LYS A CA 1
ATOM 685 C C . LYS A 1 85 ? 25.270 2.765 -45.865 1.00 82.81 85 LYS A C 1
ATOM 687 O O . LYS A 1 85 ? 25.103 3.296 -46.950 1.00 82.81 85 LYS A O 1
ATOM 692 N N . GLU A 1 86 ? 26.217 3.138 -45.010 1.00 78.69 86 GLU A N 1
ATOM 693 C CA . GLU A 1 86 ? 27.228 4.161 -45.315 1.00 78.69 86 GLU A CA 1
ATOM 694 C C . GLU A 1 86 ? 28.359 3.625 -46.209 1.00 78.69 86 GLU A C 1
ATOM 696 O O . GLU A 1 86 ? 29.074 4.409 -46.827 1.00 78.69 86 GLU A O 1
ATOM 701 N N . ALA A 1 87 ? 28.523 2.301 -46.288 1.00 71.56 87 ALA A N 1
ATOM 702 C CA . ALA A 1 87 ? 29.531 1.636 -47.113 1.00 71.56 87 ALA A CA 1
ATOM 703 C C . ALA A 1 87 ? 29.085 1.346 -48.567 1.00 71.56 87 ALA A C 1
ATOM 705 O O . ALA A 1 87 ? 29.871 0.775 -49.327 1.00 71.56 87 ALA A O 1
ATOM 706 N N . ILE A 1 88 ? 27.852 1.709 -48.944 1.00 55.47 88 ILE A N 1
ATOM 707 C CA . ILE A 1 88 ? 27.262 1.566 -50.293 1.00 55.47 88 ILE A CA 1
ATOM 708 C C . ILE A 1 88 ? 27.096 2.953 -50.912 1.00 55.47 88 ILE A C 1
ATOM 710 O O . ILE A 1 88 ? 27.455 3.101 -52.101 1.00 55.47 88 ILE A O 1
#

Foldseek 3Di:
DDDDDDQDPPDPVSVVVLVVQVVDPPHDDDDDDPPPVPPVPPPVQPAPPVRHRPVCVVVVVVVVVVVVVVVVVVVVVVVVVVVVVVVD

Sequence (88 aa):
MPYTITITDDSPQALSFIKFARTLDFTKVTKNKDTKKKSVTSEVLEEDEYGIPIKYRDEIMAISKKVNKAVAKRWDAELSKRIEKEAI

Secondary structure (DSSP, 8-state):
--------SSSHHHHHHHHHHHH-TT------------------PPBPTTS-BGGGHHHHHHHHHHHHHHHHHHHHHHHHHHHHHHT-

Organism: Capnocytophaga ochracea (NCBI:txid1018)

pLDDT: mean 78.26, std 15.84, range [43.09, 95.0]